Protein AF-A0A3M2Y752-F1 (afdb_monomer)

Mean predicted aligned error: 2.52 Å

Structure (mmCIF, N/CA/C/O backbone):
data_AF-A0A3M2Y752-F1
#
_entry.id   AF-A0A3M2Y752-F1
#
loop_
_atom_site.group_PDB
_atom_site.id
_atom_site.type_symbol
_atom_site.label_atom_id
_atom_site.label_alt_id
_atom_site.label_comp_id
_atom_site.label_asym_id
_atom_site.label_entity_id
_atom_site.label_seq_id
_atom_site.pdbx_PDB_ins_code
_atom_site.Cartn_x
_atom_site.Cartn_y
_atom_site.Cartn_z
_atom_site.occupancy
_atom_site.B_iso_or_equiv
_atom_site.auth_seq_id
_atom_site.auth_comp_id
_atom_site.auth_asym_id
_atom_site.auth_atom_id
_atom_site.pdbx_PDB_model_num
ATOM 1 N N . MET A 1 1 ? -2.822 3.039 20.936 1.00 73.81 1 MET A N 1
ATOM 2 C CA . MET A 1 1 ? -1.607 3.006 20.092 1.00 73.81 1 MET A CA 1
ATOM 3 C C . MET A 1 1 ? -2.060 2.988 18.642 1.00 73.81 1 MET A C 1
ATOM 5 O O . MET A 1 1 ? -2.977 2.234 18.350 1.00 73.81 1 MET A O 1
ATOM 9 N N . GLN A 1 2 ? -1.512 3.846 17.781 1.00 87.12 2 GLN A N 1
ATOM 10 C CA . GLN A 1 2 ? -1.826 3.848 16.347 1.00 87.12 2 GLN A CA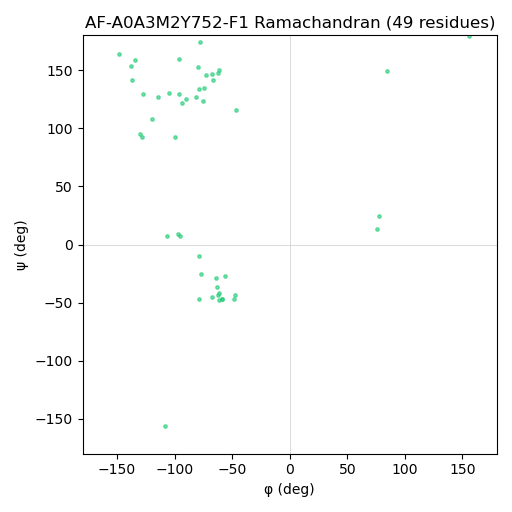 1
ATOM 11 C C . GLN A 1 2 ? -0.764 3.039 15.607 1.00 87.12 2 GLN A C 1
ATOM 13 O O . GLN A 1 2 ? 0.427 3.241 15.834 1.00 87.12 2 GLN A O 1
ATOM 18 N N . LEU A 1 3 ? -1.205 2.100 14.774 1.00 95.25 3 LEU A N 1
ATOM 19 C 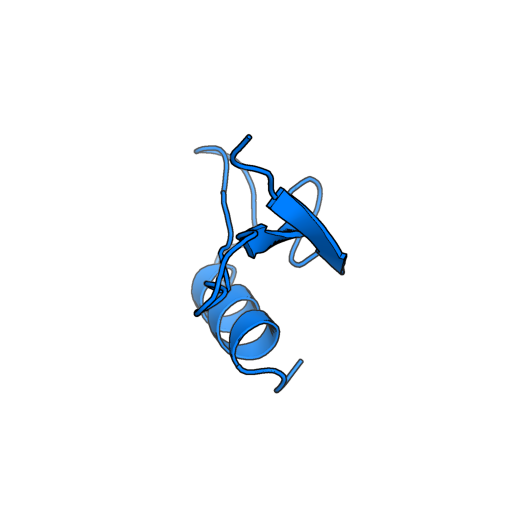CA . LEU A 1 3 ? -0.352 1.140 14.080 1.00 95.25 3 LEU A CA 1
ATOM 20 C C . LEU A 1 3 ? -0.756 1.033 12.608 1.00 95.25 3 LEU A C 1
ATOM 22 O O . LEU A 1 3 ? -1.894 1.333 12.240 1.00 95.25 3 LEU A O 1
ATOM 26 N N . LEU A 1 4 ? 0.181 0.558 11.790 1.00 97.62 4 LEU A N 1
ATOM 27 C CA . LEU A 1 4 ? -0.058 0.156 10.409 1.00 97.62 4 LEU A CA 1
ATOM 28 C C . LEU A 1 4 ? 0.174 -1.349 10.282 1.00 97.62 4 LEU A C 1
ATOM 30 O O . LEU A 1 4 ? 1.234 -1.850 10.657 1.00 97.62 4 LEU A O 1
ATOM 34 N N . GLN A 1 5 ? -0.810 -2.063 9.748 1.00 97.44 5 GLN A N 1
ATOM 35 C CA . GLN A 1 5 ? -0.642 -3.444 9.310 1.00 97.44 5 GLN A CA 1
ATOM 36 C C . GLN A 1 5 ? 0.046 -3.448 7.946 1.00 97.44 5 GLN A C 1
ATOM 38 O O . GLN A 1 5 ? -0.338 -2.678 7.066 1.00 97.44 5 GLN A O 1
ATOM 43 N N . ILE A 1 6 ? 1.056 -4.301 7.777 1.00 97.88 6 ILE A N 1
ATOM 44 C CA . ILE A 1 6 ? 1.808 -4.435 6.525 1.00 97.88 6 ILE A CA 1
ATOM 45 C C . ILE A 1 6 ? 1.137 -5.494 5.648 1.00 97.88 6 ILE A C 1
ATOM 47 O O . ILE A 1 6 ? 0.918 -6.618 6.097 1.00 97.88 6 ILE A O 1
ATOM 51 N N . GLY A 1 7 ? 0.802 -5.119 4.415 1.00 96.44 7 GLY A N 1
ATOM 52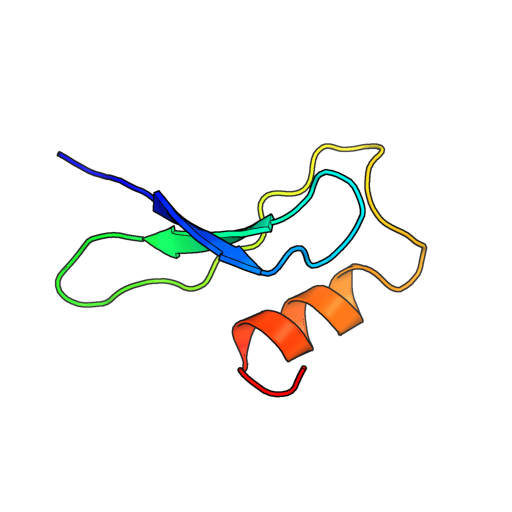 C CA . GLY A 1 7 ? 0.182 -5.980 3.412 1.00 96.44 7 GLY A CA 1
ATOM 53 C C . GLY A 1 7 ? 1.130 -6.348 2.270 1.00 96.44 7 GLY A C 1
ATOM 54 O O . GLY A 1 7 ? 2.353 -6.331 2.414 1.00 96.44 7 GLY A O 1
ATOM 55 N N . ALA A 1 8 ? 0.543 -6.684 1.118 1.00 97.44 8 ALA A N 1
ATOM 56 C CA . ALA A 1 8 ? 1.281 -7.055 -0.086 1.00 97.44 8 ALA A CA 1
ATOM 57 C C . ALA A 1 8 ? 2.184 -5.919 -0.590 1.00 97.44 8 ALA A C 1
ATOM 59 O O . ALA A 1 8 ? 1.892 -4.733 -0.424 1.00 97.44 8 ALA A O 1
ATOM 60 N N . GLN A 1 9 ? 3.286 -6.288 -1.237 1.00 97.62 9 GLN A N 1
ATOM 61 C CA . GLN A 1 9 ? 4.197 -5.332 -1.853 1.00 97.62 9 GLN A CA 1
ATOM 62 C C . GLN A 1 9 ? 3.595 -4.773 -3.151 1.00 97.62 9 GLN A C 1
ATOM 64 O O . GLN A 1 9 ? 3.308 -5.543 -4.060 1.00 97.62 9 GLN A O 1
ATOM 69 N N . ILE A 1 10 ? 3.453 -3.446 -3.253 1.00 97.94 10 ILE A N 1
ATOM 70 C CA . ILE A 1 10 ? 2.974 -2.767 -4.473 1.00 97.94 10 ILE A CA 1
ATOM 71 C C . ILE A 1 10 ? 4.109 -2.673 -5.497 1.00 97.94 10 ILE A C 1
ATOM 73 O O . ILE A 1 10 ? 3.926 -2.956 -6.674 1.00 97.94 10 ILE A O 1
ATOM 77 N N . ASP A 1 11 ? 5.282 -2.247 -5.027 1.00 97.94 11 ASP A N 1
ATOM 78 C CA . ASP A 1 11 ? 6.525 -2.129 -5.790 1.00 97.94 11 ASP A CA 1
ATOM 79 C C . ASP A 1 11 ? 7.721 -2.377 -4.855 1.00 97.94 11 ASP A C 1
ATOM 81 O O . ASP A 1 11 ? 7.547 -2.319 -3.633 1.00 97.94 11 ASP A O 1
ATOM 85 N N . PRO A 1 12 ? 8.935 -2.646 -5.380 1.00 97.00 12 PRO A N 1
ATOM 86 C CA . PRO A 1 12 ? 10.124 -2.882 -4.560 1.00 97.00 12 PRO A CA 1
ATOM 87 C C . PRO A 1 12 ? 10.292 -1.837 -3.454 1.00 97.00 12 PRO A C 1
ATOM 89 O O . PRO A 1 12 ? 10.472 -0.654 -3.732 1.00 97.00 12 PRO A O 1
ATOM 92 N N . GLY A 1 13 ? 10.203 -2.289 -2.199 1.00 95.81 13 GLY A N 1
ATOM 93 C CA . GLY A 1 13 ? 10.338 -1.450 -1.006 1.00 95.81 13 GLY A CA 1
ATOM 94 C C . GLY A 1 13 ? 9.139 -0.559 -0.666 1.00 95.81 13 GLY A C 1
ATOM 95 O O . GLY A 1 13 ? 9.277 0.331 0.170 1.00 95.81 13 GLY A O 1
ATOM 96 N N . VAL A 1 14 ? 7.975 -0.782 -1.283 1.00 97.94 14 VAL A N 1
ATOM 97 C CA . VAL A 1 14 ? 6.738 -0.046 -0.986 1.00 97.94 14 VAL A CA 1
ATOM 98 C C . VAL A 1 14 ? 5.582 -1.028 -0.755 1.00 97.94 14 VAL A C 1
ATOM 100 O O . VAL A 1 14 ? 4.953 -1.479 -1.718 1.00 97.94 14 VAL A O 1
ATOM 103 N N . PRO A 1 15 ? 5.291 -1.393 0.505 1.00 98.19 15 PRO A N 1
ATOM 104 C CA . PRO A 1 15 ? 4.143 -2.228 0.833 1.00 98.19 15 PRO A CA 1
ATOM 105 C C . PRO A 1 15 ? 2.835 -1.429 0.861 1.00 98.19 15 PRO A C 1
ATOM 107 O O . PRO A 1 15 ? 2.819 -0.234 1.168 1.00 98.19 15 PRO A O 1
ATOM 110 N N . ALA A 1 16 ? 1.723 -2.110 0.596 1.00 98.31 16 ALA A N 1
ATOM 111 C CA . ALA A 1 16 ? 0.408 -1.645 1.011 1.00 98.31 16 ALA A CA 1
ATOM 112 C C . ALA A 1 16 ? 0.307 -1.703 2.541 1.00 98.31 16 ALA A C 1
ATOM 114 O O . ALA A 1 16 ? 0.887 -2.582 3.185 1.00 98.31 16 ALA A O 1
ATOM 115 N N . THR A 1 17 ? -0.436 -0.774 3.132 1.00 98.38 17 THR A N 1
ATOM 116 C CA . THR A 1 17 ? -0.637 -0.717 4.582 1.00 98.38 17 THR A CA 1
ATOM 117 C C . THR A 1 17 ? -2.079 -0.402 4.936 1.00 98.38 17 THR A C 1
ATOM 119 O O . THR A 1 17 ? -2.789 0.233 4.156 1.00 98.38 17 THR A O 1
ATOM 122 N N . VAL A 1 18 ? -2.508 -0.842 6.117 1.00 98.00 18 VAL A N 1
ATOM 123 C CA . VAL A 1 18 ? -3.846 -0.558 6.648 1.00 98.00 18 VAL A CA 1
ATOM 124 C C . VAL A 1 18 ? -3.728 0.029 8.048 1.00 98.00 18 VAL A C 1
ATOM 126 O O . VAL A 1 18 ? -3.027 -0.528 8.895 1.00 98.00 18 VAL A O 1
ATOM 129 N N . SER A 1 19 ? -4.383 1.161 8.306 1.00 97.44 19 SER A N 1
ATOM 130 C CA . SER A 1 19 ? -4.376 1.769 9.639 1.00 97.44 19 SER A CA 1
ATOM 131 C C . SER A 1 19 ? -5.222 0.988 10.643 1.00 97.44 19 SER A C 1
ATOM 133 O O . SER A 1 19 ? -6.273 0.438 10.321 1.00 97.44 19 SER A O 1
ATOM 135 N N . SER A 1 20 ? -4.776 0.966 11.897 1.00 95.06 20 SER A N 1
ATOM 136 C CA . SER A 1 20 ? -5.575 0.460 13.013 1.00 95.06 20 SER A CA 1
ATOM 137 C C . SER A 1 20 ? -6.669 1.463 13.400 1.00 95.06 20 SER A C 1
ATOM 139 O O . SER A 1 20 ? -6.366 2.643 13.591 1.00 95.06 20 SER A O 1
ATOM 141 N N . GLY A 1 21 ? -7.904 1.012 13.620 1.00 91.12 21 GLY A N 1
ATOM 142 C CA . GLY A 1 21 ? -8.988 1.854 14.136 1.00 91.12 21 GLY A CA 1
ATOM 143 C C . GLY A 1 21 ? -10.375 1.336 13.764 1.00 91.12 21 GLY A C 1
ATOM 144 O O . GLY A 1 21 ? -10.497 0.327 13.077 1.00 91.12 21 GLY A O 1
ATOM 145 N N . ALA A 1 22 ? -11.420 2.039 14.212 1.00 92.00 22 ALA A N 1
ATOM 146 C CA . ALA A 1 22 ? -12.814 1.691 13.909 1.00 92.00 22 ALA A CA 1
ATOM 147 C C . ALA A 1 22 ? -13.147 1.802 12.410 1.00 92.00 22 ALA A C 1
ATOM 149 O O . ALA A 1 22 ? -14.001 1.077 11.912 1.00 92.00 22 ALA A O 1
ATOM 150 N N . GLN A 1 23 ? -12.450 2.687 11.694 1.00 95.12 23 GLN A N 1
ATOM 151 C CA . GLN A 1 23 ? -12.533 2.823 10.247 1.00 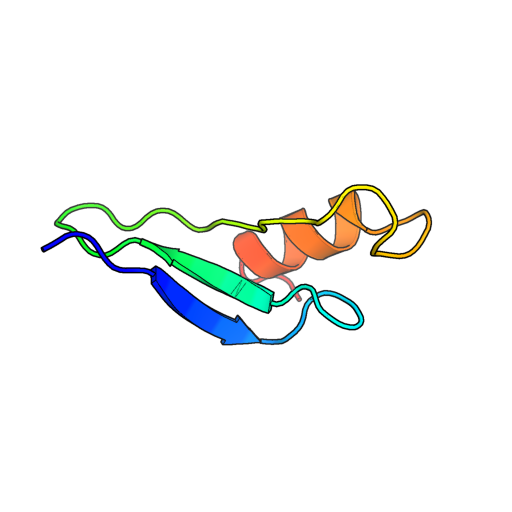95.12 23 GLN A CA 1
ATOM 152 C C . GLN A 1 23 ? -11.110 2.772 9.668 1.00 95.12 23 GLN A C 1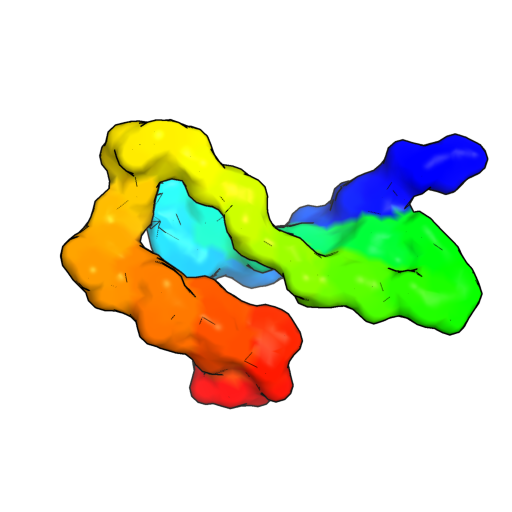
ATOM 154 O O . GLN A 1 23 ? -10.419 3.794 9.655 1.00 95.12 23 GLN A O 1
ATOM 159 N N . PRO A 1 24 ? -10.629 1.581 9.275 1.00 95.25 24 PRO A N 1
ATOM 160 C CA . PRO A 1 24 ? -9.274 1.415 8.7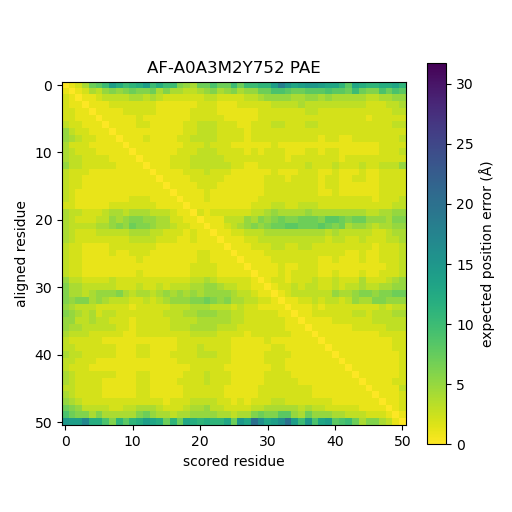66 1.00 95.25 24 PRO A CA 1
ATOM 161 C C . PRO A 1 24 ? -9.093 2.132 7.423 1.00 95.25 24 PRO A C 1
ATOM 163 O O . PRO A 1 24 ? -9.978 2.119 6.568 1.00 95.25 24 PRO A O 1
ATOM 166 N N . LEU A 1 25 ? -7.926 2.746 7.233 1.00 96.94 25 LEU A N 1
ATOM 167 C CA . LEU A 1 25 ? -7.530 3.416 5.995 1.00 96.94 25 LEU A CA 1
ATOM 168 C C . LEU A 1 25 ? -6.519 2.558 5.245 1.00 96.94 25 LEU A C 1
ATOM 170 O O . LEU A 1 25 ? -5.515 2.152 5.827 1.00 96.94 25 LEU A O 1
ATOM 174 N N . ALA A 1 26 ? -6.754 2.345 3.952 1.00 98.00 26 ALA A N 1
ATOM 175 C CA . ALA A 1 26 ? -5.783 1.746 3.046 1.00 98.00 26 ALA A CA 1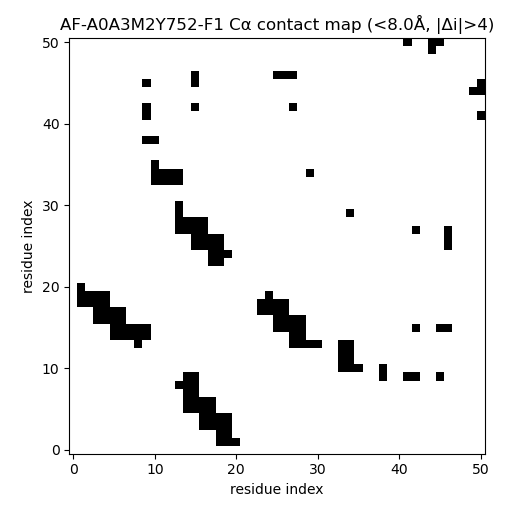
ATOM 176 C C . ALA A 1 26 ? -4.789 2.823 2.576 1.00 98.00 26 ALA A C 1
ATOM 178 O O . ALA A 1 26 ? -5.188 3.893 2.115 1.00 98.00 26 ALA A O 1
ATOM 179 N N . LEU A 1 27 ? -3.492 2.562 2.725 1.00 98.00 27 LEU A N 1
ATOM 180 C CA . LEU A 1 27 ? -2.425 3.540 2.518 1.00 98.00 27 LEU A CA 1
ATOM 181 C C . LEU A 1 27 ? -1.252 2.921 1.746 1.00 98.00 27 LEU A C 1
ATOM 183 O O . LEU A 1 27 ? -0.838 1.794 2.018 1.00 98.00 27 LEU A O 1
ATOM 187 N N . ALA A 1 28 ? -0.658 3.701 0.842 1.00 98.19 28 ALA A N 1
ATOM 188 C CA . ALA A 1 28 ? 0.615 3.401 0.189 1.00 98.19 28 ALA A CA 1
ATOM 189 C C . ALA A 1 28 ? 1.629 4.508 0.522 1.00 98.19 28 ALA A C 1
ATOM 191 O O . ALA A 1 28 ? 1.511 5.634 0.037 1.00 98.19 28 ALA A O 1
ATOM 192 N N . LEU A 1 29 ? 2.624 4.203 1.362 1.00 97.62 29 LEU A N 1
ATOM 193 C CA . LEU A 1 29 ? 3.628 5.170 1.823 1.00 97.62 29 LEU A CA 1
ATOM 194 C C . LEU A 1 29 ? 4.923 5.022 1.014 1.00 97.62 29 LEU A C 1
ATOM 196 O O . LEU A 1 29 ? 5.787 4.207 1.330 1.00 97.62 29 LEU A O 1
ATOM 200 N N . LYS A 1 30 ? 5.043 5.802 -0.066 1.00 96.12 30 LYS A N 1
ATOM 201 C CA . LYS A 1 30 ? 6.156 5.724 -1.025 1.00 96.12 30 LYS A CA 1
ATOM 202 C C . LYS A 1 30 ? 7.280 6.702 -0.674 1.00 96.12 30 LYS A C 1
ATOM 204 O O . LYS A 1 30 ? 7.079 7.914 -0.716 1.00 96.1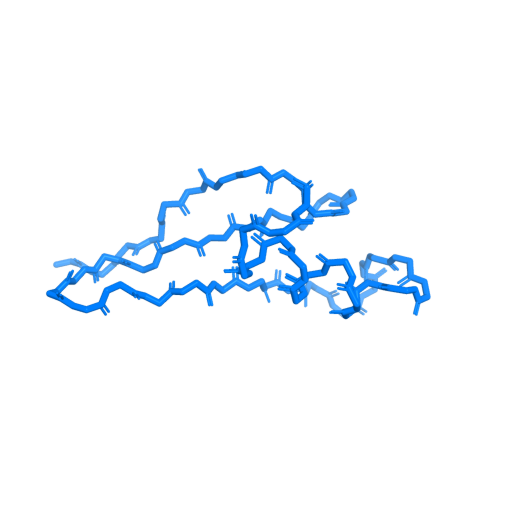2 30 LYS A O 1
ATOM 209 N N . SER A 1 31 ? 8.494 6.201 -0.458 1.00 94.62 31 SER A N 1
ATOM 210 C CA . SER A 1 31 ? 9.699 7.044 -0.433 1.00 94.62 31 SER A CA 1
ATOM 211 C C . SER A 1 31 ? 9.921 7.728 -1.791 1.00 94.62 31 SER A C 1
ATOM 213 O O . SER A 1 31 ? 9.604 7.164 -2.843 1.00 94.62 31 SER A O 1
ATOM 215 N N . GLY A 1 32 ? 10.486 8.940 -1.797 1.00 94.25 32 GLY A N 1
ATOM 216 C CA . GLY A 1 32 ? 10.558 9.808 -2.987 1.00 94.25 32 GLY A CA 1
ATOM 217 C C . GLY A 1 32 ? 11.054 9.117 -4.267 1.00 94.25 32 GLY A C 1
ATOM 218 O O . GLY A 1 32 ? 10.402 9.227 -5.303 1.00 94.25 32 GLY A O 1
ATOM 219 N N . ASN A 1 33 ? 12.107 8.300 -4.166 1.00 95.06 33 ASN A N 1
ATOM 220 C CA . ASN A 1 33 ? 12.764 7.647 -5.309 1.00 95.06 33 ASN A CA 1
ATOM 221 C C . ASN A 1 33 ? 12.294 6.207 -5.605 1.00 95.06 33 ASN A C 1
ATOM 223 O O . ASN A 1 33 ? 12.901 5.528 -6.425 1.00 95.06 33 ASN A O 1
ATOM 227 N N . PHE A 1 34 ? 11.257 5.711 -4.924 1.00 97.06 34 PHE A N 1
ATOM 228 C CA . PHE A 1 34 ? 10.785 4.327 -5.072 1.00 97.06 34 PHE A CA 1
ATOM 229 C C . PHE A 1 34 ? 9.624 4.222 -6.067 1.00 97.06 34 PHE A C 1
ATOM 231 O O . PHE A 1 34 ? 8.913 5.199 -6.297 1.00 97.06 34 PHE A O 1
ATOM 238 N N . GLY A 1 35 ? 9.389 3.024 -6.598 1.00 94.81 35 GLY A N 1
ATOM 239 C CA . GLY A 1 35 ? 8.274 2.737 -7.500 1.00 94.81 35 GLY A CA 1
ATOM 240 C C . GLY A 1 35 ? 8.544 3.075 -8.968 1.00 94.81 35 GLY A C 1
ATOM 241 O O . GLY A 1 35 ? 9.299 3.991 -9.297 1.00 94.81 35 GLY A O 1
ATOM 242 N N . ALA A 1 36 ? 7.923 2.305 -9.858 1.00 96.31 36 ALA A N 1
ATOM 243 C CA . ALA A 1 36 ? 8.002 2.518 -11.299 1.00 96.31 36 ALA A CA 1
ATOM 244 C C . ALA A 1 36 ? 7.086 3.670 -11.761 1.00 96.31 36 ALA A C 1
ATOM 246 O O . ALA A 1 36 ? 6.292 4.219 -10.995 1.00 96.31 36 ALA A O 1
ATOM 247 N N . ARG A 1 37 ? 7.171 4.034 -13.048 1.00 97.31 37 ARG A N 1
ATOM 248 C CA . ARG A 1 37 ? 6.404 5.147 -13.644 1.00 97.31 37 ARG A CA 1
ATOM 249 C C . ARG A 1 37 ? 4.884 5.007 -13.469 1.00 97.31 37 ARG A C 1
ATOM 251 O O . ARG A 1 37 ? 4.181 6.010 -13.438 1.00 97.31 37 ARG A O 1
ATOM 258 N N . ASP A 1 38 ? 4.387 3.782 -13.350 1.00 97.62 38 ASP A N 1
ATOM 259 C CA . ASP A 1 38 ? 2.974 3.436 -13.189 1.00 97.62 38 ASP A CA 1
ATOM 260 C C . ASP A 1 38 ? 2.548 3.208 -11.723 1.00 97.62 38 ASP A C 1
ATOM 262 O O . ASP A 1 38 ? 1.418 2.780 -11.473 1.00 97.62 38 ASP A O 1
ATOM 266 N N . PHE A 1 39 ? 3.414 3.517 -10.747 1.00 98.06 39 PHE A N 1
ATOM 267 C CA . PHE A 1 39 ? 3.199 3.234 -9.323 1.00 98.06 39 PHE A CA 1
ATOM 268 C C . PHE A 1 39 ? 1.824 3.668 -8.807 1.00 98.06 39 PHE A C 1
ATOM 270 O O . PHE A 1 39 ? 1.158 2.884 -8.142 1.00 98.06 39 PHE A O 1
ATOM 277 N N . PHE A 1 40 ? 1.366 4.886 -9.116 1.00 97.88 40 PHE A N 1
ATOM 278 C CA . PHE A 1 40 ? 0.091 5.380 -8.582 1.00 97.88 40 PHE A CA 1
ATOM 279 C C . PHE A 1 40 ? -1.112 4.559 -9.056 1.00 97.88 40 PHE A C 1
ATOM 281 O O . PHE A 1 40 ? -2.025 4.319 -8.273 1.00 97.88 40 PHE A O 1
ATOM 288 N N . SER A 1 41 ? -1.093 4.078 -10.302 1.00 98.19 41 SER A N 1
ATOM 289 C CA . SER A 1 41 ? -2.149 3.205 -10.827 1.00 98.19 41 SER A CA 1
ATOM 290 C C . SER A 1 41 ? -2.138 1.846 -10.123 1.00 98.19 41 SER A C 1
ATOM 292 O O . SER A 1 41 ? -3.180 1.380 -9.667 1.00 98.19 41 SER A O 1
ATOM 294 N N . LYS A 1 42 ? -0.953 1.245 -9.947 1.00 98.06 42 LYS A N 1
ATOM 295 C CA . LYS A 1 42 ? -0.796 -0.017 -9.202 1.00 98.06 42 LYS A CA 1
ATOM 296 C C . LYS A 1 42 ? -1.217 0.122 -7.741 1.00 98.06 42 LYS A C 1
ATOM 298 O O . LYS A 1 42 ? -1.933 -0.733 -7.235 1.00 98.06 42 LYS A O 1
ATOM 303 N N . ALA A 1 43 ? -0.818 1.209 -7.082 1.00 98.31 43 ALA A N 1
ATOM 304 C CA . ALA A 1 43 ? -1.191 1.495 -5.704 1.00 98.31 43 ALA A CA 1
ATOM 305 C C . ALA A 1 43 ? -2.710 1.632 -5.565 1.00 98.31 43 ALA A C 1
ATOM 307 O O . ALA A 1 43 ? -3.288 0.979 -4.709 1.00 98.31 43 ALA A O 1
ATOM 308 N N . LEU A 1 44 ? -3.375 2.407 -6.430 1.00 98.12 44 LEU A N 1
ATOM 309 C CA . LEU A 1 44 ? -4.834 2.542 -6.389 1.00 98.12 44 LEU A CA 1
ATOM 310 C C . LEU A 1 44 ? -5.540 1.194 -6.563 1.00 98.12 44 LEU A C 1
ATOM 312 O O . LEU A 1 44 ? -6.393 0.870 -5.743 1.00 98.12 44 LEU A O 1
ATOM 316 N N . LYS A 1 45 ? -5.133 0.381 -7.547 1.00 98.00 45 LYS A N 1
ATOM 317 C CA . LYS A 1 45 ? -5.680 -0.975 -7.731 1.00 98.00 45 LYS A CA 1
ATOM 318 C C . LYS A 1 45 ? -5.461 -1.851 -6.500 1.00 98.00 45 LYS A C 1
ATOM 320 O O . LYS A 1 45 ? -6.400 -2.468 -6.010 1.00 98.00 45 LYS A O 1
ATOM 325 N N . GLN A 1 46 ? -4.249 -1.853 -5.942 1.00 97.88 46 GLN A N 1
ATOM 326 C CA . GLN A 1 46 ? -3.930 -2.637 -4.748 1.00 97.88 46 GLN A CA 1
ATOM 327 C C . GLN A 1 46 ? -4.769 -2.220 -3.537 1.00 97.88 46 GLN A C 1
ATOM 329 O O . GLN A 1 46 ? -5.231 -3.084 -2.794 1.00 97.88 46 GLN A O 1
ATOM 334 N N . LEU A 1 47 ? -4.964 -0.915 -3.331 1.00 97.62 47 LEU A N 1
ATOM 335 C CA . LEU A 1 47 ? -5.730 -0.383 -2.202 1.00 97.62 47 LE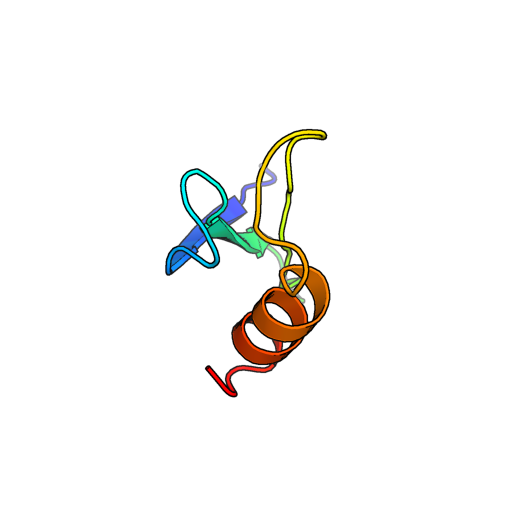U A CA 1
ATOM 336 C C . LEU A 1 47 ? -7.248 -0.521 -2.402 1.00 97.62 47 LEU A C 1
ATOM 338 O O . LEU A 1 47 ? -7.972 -0.609 -1.414 1.00 97.62 47 LEU A O 1
ATOM 342 N N . ALA A 1 48 ? -7.720 -0.578 -3.649 1.00 96.38 48 ALA A N 1
ATOM 343 C CA . ALA A 1 48 ? -9.107 -0.890 -3.996 1.00 96.38 48 ALA A CA 1
ATOM 344 C C . ALA A 1 48 ? -9.426 -2.398 -3.927 1.00 96.38 48 ALA A C 1
ATOM 346 O O . ALA A 1 48 ? -10.592 -2.775 -3.985 1.00 96.38 48 ALA A O 1
ATOM 347 N N . GLY A 1 49 ? -8.411 -3.263 -3.779 1.00 93.56 49 GLY A N 1
ATOM 348 C CA . GLY A 1 49 ? -8.580 -4.721 -3.810 1.00 93.56 49 GLY A CA 1
ATOM 349 C C . GLY A 1 49 ? -8.757 -5.288 -5.224 1.00 93.56 49 GLY A C 1
ATOM 350 O O . GLY A 1 49 ? -9.341 -6.353 -5.390 1.00 93.56 49 GLY A O 1
ATOM 351 N N . GLU A 1 50 ? -8.264 -4.573 -6.233 1.00 92.88 50 GLU A N 1
ATOM 352 C CA . GLU A 1 50 ? -8.365 -4.895 -7.664 1.00 92.88 50 GLU A CA 1
ATOM 353 C C . GLU A 1 50 ? -7.036 -5.397 -8.265 1.00 92.88 50 GLU A C 1
ATOM 355 O O . GLU A 1 50 ? -6.902 -5.489 -9.487 1.00 92.88 50 GLU A O 1
ATOM 360 N N . ALA A 1 51 ? -6.025 -5.628 -7.421 1.00 75.94 51 ALA A N 1
ATOM 361 C CA . ALA A 1 51 ? -4.698 -6.101 -7.820 1.00 75.94 51 ALA A CA 1
ATOM 362 C C . ALA A 1 51 ? -4.612 -7.628 -7.896 1.00 75.94 51 ALA A C 1
ATOM 364 O O . ALA A 1 51 ? -5.214 -8.298 -7.026 1.00 75.94 51 ALA A O 1
#

Foldseek 3Di:
DKDWDFADALFVPWTWIWIDDPDIAIDIDDDPPTDDPCSVVSSVCVSVVND

Organism: Pseudomonas syringae pv. maculicola (NCBI:txid59511)

Nearest PDB structures (foldseek):
  5dmh-assembly2_B  TM=9.789E-01  e=3.801E-04  Cupriavidus necator H16

Secondary structure (DSSP, 8-state):
---EEEEEEEETTEEEEEE-SSS--EEE---TT-S-TTHHHHHHHHHHT--

InterPro domains:
  IPR031475 Four-carbon acid sugar kinase, nucleotide binding domain [PF17042] (4-40)
  IPR042213 Four-carbon acid sugar kinase, nucleotide binding domain superfamily [G3DSA:3.40.980.20] (1-50)

pLDDT: mean 95.66, std 4.73, range [73.81, 98.38]

Solvent-accessible surface area (backbone atoms only — not comparable to full-atom values): 3238 Å² total; per-residue (Å²): 137,85,50,71,49,81,54,63,72,70,38,82,94,25,44,32,31,34,38,63,66,99,74,61,47,70,45,72,74,70,58,93,88,52,57,62,100,60,38,69,61,53,43,51,31,50,64,71,70,71,104

Radius of gyration: 11.06 Å; Cα contacts (8 Å, |Δi|>4): 77; chains: 1; bounding box: 26×17×34 Å

Sequence (51 aa):
MQLLQIGAQIDPGVPATVSSGAQPLALALKSGNFGARDFFSKALKQLAGEA